Protein AF-A0A4Y2X9H5-F1 (afdb_monomer_lite)

Sequence (94 aa):
MGTASYIPAEHENELAACVKSVARWGFPFTHKEIKITVSDLVIKNKEGTNELAVHLRKYYRFKDDIIEEDWTSSFMHRHNLSAKKVSILKRSQM

Foldseek 3Di:
DQDDDLAPPVVLVVLLVVQVVVCVPVHQAALVVNQVSVLVVLVVLCPDPDPRVVSCVVRVPDPPSGDDPSNSVSSCVVSVRDHPPPPPPPPPPD

Radius of gyration: 14.91 Å; chains: 1; bounding box: 44×30×38 Å

Organism: Araneus ventricosus (NCBI:txid182803)

Structure (mmCIF, N/CA/C/O backbone):
data_AF-A0A4Y2X9H5-F1
#
_entry.id   AF-A0A4Y2X9H5-F1
#
loop_
_atom_site.group_PDB
_atom_site.id
_atom_site.type_symbol
_atom_site.label_atom_id
_atom_site.label_alt_id
_atom_site.label_comp_id
_atom_site.label_asym_id
_atom_site.label_entity_id
_atom_site.label_seq_id
_atom_site.pdbx_PDB_ins_code
_atom_site.Cartn_x
_atom_site.Cartn_y
_atom_site.Cartn_z
_atom_site.occupancy
_atom_site.B_iso_or_equiv
_atom_site.auth_seq_id
_atom_site.auth_comp_id
_atom_site.auth_asym_id
_atom_site.auth_atom_id
_atom_site.pdbx_PDB_model_num
ATOM 1 N N . MET A 1 1 ? 4.363 -18.947 7.167 1.00 39.78 1 MET A N 1
ATOM 2 C CA . MET A 1 1 ? 3.292 -18.177 7.834 1.00 39.78 1 MET A CA 1
ATOM 3 C C . MET A 1 1 ? 3.113 -16.895 7.049 1.00 39.78 1 MET A C 1
ATOM 5 O O . MET A 1 1 ? 4.035 -16.094 7.030 1.00 39.78 1 MET A O 1
ATOM 9 N N . GLY A 1 2 ? 2.016 -16.763 6.299 1.00 44.34 2 GLY A N 1
ATOM 10 C CA . GLY A 1 2 ? 1.738 -15.539 5.546 1.00 44.34 2 GLY A CA 1
ATOM 11 C C . GLY A 1 2 ? 1.534 -14.385 6.520 1.00 44.34 2 GLY A C 1
ATOM 12 O O . GLY A 1 2 ? 0.780 -14.529 7.480 1.00 44.34 2 GLY A O 1
ATOM 13 N N . THR A 1 3 ? 2.245 -13.281 6.319 1.00 52.62 3 THR A N 1
ATOM 14 C CA . THR A 1 3 ? 2.067 -12.063 7.109 1.00 52.62 3 THR A CA 1
ATOM 15 C C . THR A 1 3 ? 0.618 -11.605 6.956 1.00 52.62 3 THR A C 1
ATOM 17 O O . THR A 1 3 ? 0.158 -11.301 5.850 1.00 52.62 3 THR A O 1
ATOM 20 N N . ALA A 1 4 ? -0.132 -11.635 8.059 1.00 58.06 4 ALA A N 1
ATOM 21 C CA . ALA A 1 4 ? -1.486 -11.108 8.098 1.00 58.06 4 ALA A CA 1
ATOM 22 C C . ALA A 1 4 ? -1.437 -9.642 7.656 1.00 58.06 4 ALA A C 1
ATOM 24 O O . ALA A 1 4 ? -0.601 -8.870 8.129 1.00 58.06 4 ALA A O 1
ATOM 25 N N . SER A 1 5 ? -2.288 -9.270 6.704 1.00 62.06 5 SER A N 1
ATOM 26 C CA . SER A 1 5 ? -2.388 -7.878 6.295 1.00 62.06 5 SER A CA 1
ATOM 27 C C . SER A 1 5 ? -2.906 -7.050 7.469 1.00 62.06 5 SER A C 1
ATOM 29 O O . SER A 1 5 ? -3.895 -7.414 8.101 1.00 62.06 5 SER A O 1
ATOM 31 N N . TYR A 1 6 ? -2.235 -5.938 7.767 1.00 70.19 6 TYR A N 1
ATOM 32 C CA . TYR A 1 6 ? -2.696 -4.949 8.748 1.00 70.19 6 TYR A CA 1
ATOM 33 C C . TYR A 1 6 ? -3.873 -4.105 8.228 1.00 70.19 6 TYR A C 1
ATOM 35 O O . TYR A 1 6 ? -4.353 -3.220 8.934 1.00 70.19 6 TYR A O 1
ATOM 43 N N . ILE A 1 7 ? -4.299 -4.350 6.984 1.00 71.81 7 ILE A N 1
ATOM 44 C CA . ILE A 1 7 ? -5.372 -3.651 6.285 1.00 71.81 7 ILE A CA 1
ATOM 45 C C . ILE A 1 7 ? -6.499 -4.667 6.023 1.00 71.81 7 ILE A C 1
ATOM 47 O O . ILE A 1 7 ? -6.205 -5.794 5.615 1.00 71.81 7 ILE A O 1
ATOM 51 N N . PRO A 1 8 ? -7.782 -4.312 6.230 1.00 77.81 8 PRO A N 1
ATOM 52 C CA . PRO A 1 8 ? -8.895 -5.183 5.873 1.00 77.81 8 PRO A CA 1
ATOM 53 C C . PRO A 1 8 ? -8.861 -5.525 4.383 1.00 77.81 8 PRO A C 1
ATOM 55 O O . PRO A 1 8 ? -8.542 -4.668 3.563 1.00 77.81 8 PRO A O 1
ATOM 58 N N . ALA A 1 9 ? -9.246 -6.750 4.025 1.00 76.56 9 ALA A N 1
ATOM 59 C CA . ALA A 1 9 ? -9.113 -7.259 2.658 1.00 76.56 9 ALA A CA 1
ATOM 60 C C . ALA A 1 9 ? -9.763 -6.356 1.591 1.00 76.56 9 ALA A C 1
ATOM 62 O O . ALA A 1 9 ? -9.203 -6.179 0.514 1.00 76.56 9 ALA A O 1
ATOM 63 N N . GLU A 1 10 ? -10.918 -5.754 1.883 1.00 75.38 10 GLU A N 1
ATOM 64 C CA . GLU A 1 10 ? -11.608 -4.831 0.966 1.00 75.38 10 GLU A CA 1
ATOM 65 C C . GLU A 1 10 ? -10.766 -3.588 0.658 1.00 75.38 10 GLU A C 1
ATOM 67 O O . GLU A 1 10 ? -10.570 -3.233 -0.503 1.00 75.38 10 GLU A O 1
ATOM 72 N N . HIS A 1 11 ? -10.174 -2.998 1.692 1.00 74.62 11 HIS A N 1
ATOM 73 C CA . HIS A 1 11 ? -9.314 -1.827 1.575 1.00 74.62 11 HIS A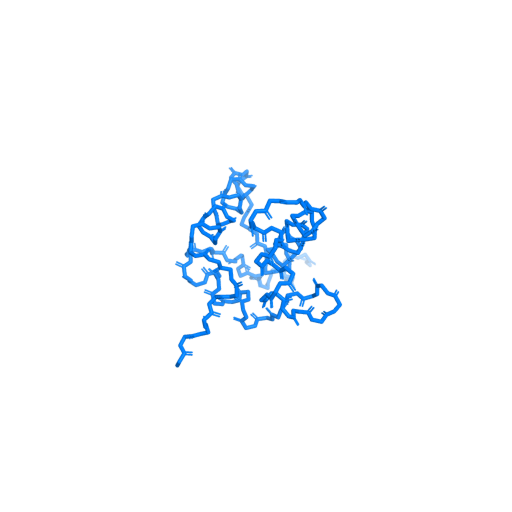 CA 1
ATOM 74 C C . HIS A 1 11 ? -7.950 -2.178 0.968 1.00 74.62 11 HIS A C 1
ATOM 76 O O . HIS A 1 11 ? -7.362 -1.377 0.247 1.00 74.62 11 HIS A O 1
ATOM 82 N N . GLU A 1 12 ? -7.445 -3.390 1.214 1.00 81.19 12 GLU A N 1
ATOM 83 C CA . GLU A 1 12 ? -6.231 -3.892 0.566 1.00 81.19 12 GLU A CA 1
ATOM 84 C C . GLU A 1 12 ? -6.452 -4.103 -0.942 1.00 81.19 12 GLU A C 1
ATOM 86 O O . GLU A 1 12 ? -5.601 -3.741 -1.755 1.00 81.19 12 GLU A O 1
ATOM 91 N N . ASN A 1 13 ? -7.623 -4.615 -1.334 1.00 81.62 13 ASN A N 1
ATOM 92 C CA . ASN A 1 13 ? -8.019 -4.753 -2.735 1.00 81.62 13 ASN A CA 1
ATOM 93 C C . ASN A 1 13 ? -8.184 -3.395 -3.426 1.00 81.62 13 ASN A C 1
ATOM 95 O O . ASN A 1 13 ? -7.722 -3.231 -4.557 1.00 81.62 13 ASN A O 1
ATOM 99 N N . GLU A 1 14 ? -8.804 -2.420 -2.759 1.00 80.75 14 GLU A N 1
ATOM 100 C CA . GLU A 1 14 ? -8.931 -1.053 -3.270 1.00 80.75 14 GLU A CA 1
ATOM 101 C C . GLU A 1 14 ? -7.558 -0.388 -3.433 1.00 80.75 14 GLU A C 1
ATOM 103 O O . GLU A 1 14 ? -7.248 0.160 -4.491 1.00 80.75 14 GLU A O 1
ATOM 108 N N . LEU A 1 15 ? -6.683 -0.525 -2.434 1.00 79.00 15 LEU A N 1
ATOM 109 C CA . LEU A 1 15 ? -5.297 -0.069 -2.502 1.00 79.00 15 LEU A CA 1
ATOM 110 C C . LEU A 1 15 ? -4.560 -0.709 -3.684 1.00 79.00 15 LEU A C 1
ATOM 112 O O . LEU A 1 15 ? -3.888 -0.018 -4.449 1.00 79.00 15 LEU A O 1
ATOM 116 N N . ALA A 1 16 ? -4.706 -2.019 -3.876 1.00 81.19 16 ALA A N 1
ATOM 117 C CA . ALA A 1 16 ? -4.119 -2.718 -5.009 1.00 81.19 16 ALA A CA 1
ATOM 118 C C . ALA A 1 16 ? -4.688 -2.230 -6.350 1.00 81.19 16 ALA A C 1
ATOM 120 O O . ALA A 1 16 ? -3.937 -2.118 -7.320 1.00 81.19 16 ALA A O 1
ATOM 121 N N . ALA A 1 17 ? -5.983 -1.914 -6.423 1.00 80.69 17 ALA A N 1
ATOM 122 C CA . ALA A 1 17 ? -6.608 -1.333 -7.608 1.00 80.69 17 ALA A CA 1
ATOM 123 C C . ALA A 1 17 ? -6.068 0.075 -7.904 1.00 80.69 17 ALA A C 1
ATOM 125 O O . ALA A 1 17 ? -5.757 0.366 -9.059 1.00 80.69 17 ALA A O 1
ATOM 126 N N . CYS A 1 18 ? -5.867 0.905 -6.876 1.00 77.31 18 CYS A N 1
ATOM 127 C CA . CYS A 1 18 ? -5.214 2.211 -6.979 1.00 77.31 18 CYS A CA 1
ATOM 128 C C . CYS A 1 18 ? -3.764 2.086 -7.461 1.00 77.31 18 CYS A C 1
ATOM 130 O O . CYS A 1 18 ? -3.362 2.745 -8.414 1.00 77.31 18 CYS A O 1
ATOM 132 N N . VAL A 1 19 ? -2.972 1.184 -6.879 1.00 75.75 19 VAL A N 1
ATOM 133 C CA . VAL A 1 19 ? -1.595 0.949 -7.343 1.00 75.75 19 VAL A CA 1
ATOM 134 C C . VAL A 1 19 ? -1.593 0.455 -8.797 1.00 75.75 19 VAL A C 1
ATOM 136 O O . VAL A 1 19 ? -0.802 0.924 -9.611 1.00 75.75 19 VAL A O 1
ATOM 139 N N . LYS A 1 20 ? -2.514 -0.434 -9.185 1.00 77.00 20 LYS A N 1
ATOM 140 C CA . LYS A 1 20 ? -2.644 -0.900 -10.578 1.00 77.00 20 LYS A CA 1
ATOM 141 C C . LYS A 1 20 ? -3.091 0.202 -11.541 1.00 77.00 20 LYS A C 1
ATOM 143 O O . LYS A 1 20 ? -2.639 0.212 -12.685 1.00 77.00 20 LYS A O 1
ATOM 148 N N . SER A 1 21 ? -3.965 1.114 -11.117 1.00 70.88 21 SER A N 1
ATOM 149 C CA . SER A 1 21 ? -4.445 2.214 -11.959 1.00 70.88 21 SER A CA 1
ATOM 150 C C . SER A 1 21 ? -3.366 3.271 -12.188 1.00 70.88 21 SER A C 1
ATOM 152 O O . SER A 1 21 ? -3.253 3.775 -13.304 1.00 70.88 21 SER A O 1
ATOM 154 N N . VAL A 1 22 ? -2.509 3.538 -11.197 1.00 65.94 22 VAL A N 1
ATOM 155 C CA . VAL A 1 22 ? -1.358 4.438 -11.373 1.00 65.94 22 VAL A CA 1
ATOM 156 C C . VAL A 1 22 ? -0.251 3.776 -12.210 1.00 65.94 22 VAL A C 1
ATOM 158 O O . VAL A 1 22 ? 0.365 4.438 -13.042 1.00 65.94 22 VAL A O 1
ATOM 161 N N . ALA A 1 23 ? -0.070 2.452 -12.112 1.00 64.88 23 ALA A N 1
ATOM 162 C CA . ALA A 1 23 ? 0.881 1.690 -12.940 1.00 64.88 23 ALA A CA 1
ATOM 163 C C . ALA A 1 23 ? 0.523 1.666 -14.444 1.00 64.88 23 ALA A C 1
ATOM 165 O O . ALA A 1 23 ? 1.315 1.236 -15.286 1.00 64.88 23 ALA A O 1
ATOM 166 N N . ARG A 1 24 ? -0.693 2.098 -14.798 1.00 56.91 24 ARG A N 1
ATOM 167 C CA . ARG A 1 24 ? -1.343 1.869 -16.096 1.00 56.91 24 ARG A CA 1
ATOM 168 C C . ARG A 1 24 ? -0.762 2.684 -17.262 1.00 56.91 24 ARG A C 1
ATOM 170 O O . ARG A 1 24 ? -1.171 2.477 -18.399 1.00 56.91 24 ARG A O 1
ATOM 177 N N . TRP A 1 25 ? 0.239 3.528 -17.018 1.00 55.38 25 TRP A N 1
ATOM 178 C CA . TRP A 1 25 ? 0.950 4.303 -18.047 1.00 55.38 25 TRP A CA 1
ATOM 179 C C . TRP A 1 25 ? 2.229 3.627 -18.576 1.00 55.38 25 TRP A C 1
ATOM 181 O O . TRP A 1 25 ? 3.151 4.294 -19.033 1.00 55.38 25 TRP A O 1
ATOM 191 N N . GLY A 1 26 ? 2.300 2.291 -18.529 1.00 55.31 26 GLY A N 1
ATOM 192 C CA . GLY A 1 26 ? 3.377 1.513 -19.162 1.00 55.31 26 GLY A CA 1
ATOM 193 C C . GLY A 1 26 ? 4.686 1.438 -18.369 1.00 55.31 26 GLY A C 1
ATOM 194 O O . GLY A 1 26 ? 5.651 0.835 -18.839 1.00 55.31 26 GLY A O 1
ATOM 195 N N . PHE A 1 27 ? 4.722 1.989 -17.153 1.00 56.47 27 PHE A N 1
ATOM 196 C CA . PHE A 1 27 ? 5.870 1.897 -16.257 1.00 56.47 27 PHE A CA 1
ATOM 197 C C . PHE A 1 27 ? 5.541 0.978 -15.074 1.00 56.47 27 PHE A C 1
ATOM 199 O O . PHE A 1 27 ? 4.710 1.331 -14.238 1.00 56.47 27 PHE A O 1
ATOM 206 N N . PRO A 1 28 ? 6.169 -0.209 -14.976 1.00 62.06 28 PRO A N 1
ATOM 207 C CA . PRO A 1 28 ? 6.042 -1.033 -13.783 1.00 62.06 28 PRO A CA 1
ATOM 208 C C . PRO A 1 28 ? 6.675 -0.293 -12.606 1.00 62.06 28 PRO A C 1
ATOM 210 O O . PRO A 1 28 ? 7.831 0.130 -12.691 1.00 62.06 28 PRO A O 1
ATOM 213 N N . PHE A 1 29 ? 5.927 -0.162 -11.513 1.00 66.81 29 PHE A N 1
ATOM 214 C CA . PHE A 1 29 ? 6.443 0.447 -10.301 1.00 66.81 29 PHE A CA 1
ATOM 215 C C . PHE A 1 29 ? 7.644 -0.329 -9.754 1.00 66.81 29 PHE A C 1
ATOM 217 O O . PHE A 1 29 ? 7.682 -1.562 -9.732 1.00 66.81 29 PHE A O 1
ATOM 224 N N . THR A 1 30 ? 8.642 0.400 -9.281 1.00 71.31 30 THR A N 1
ATOM 225 C CA . THR A 1 30 ? 9.701 -0.143 -8.438 1.00 71.31 30 THR A CA 1
ATOM 226 C C . THR A 1 30 ? 9.165 -0.419 -7.034 1.00 71.31 30 THR A C 1
ATOM 228 O O . THR A 1 30 ? 8.183 0.174 -6.587 1.00 71.31 30 THR A O 1
ATOM 231 N N . HIS A 1 31 ? 9.851 -1.290 -6.291 1.00 73.56 31 HIS A N 1
ATOM 232 C CA . HIS A 1 31 ? 9.505 -1.585 -4.897 1.00 73.56 31 HIS A CA 1
ATOM 233 C C . HIS A 1 31 ? 9.420 -0.305 -4.039 1.00 73.56 31 HIS A C 1
ATOM 235 O O . HIS A 1 31 ? 8.549 -0.175 -3.184 1.00 73.56 31 HIS A O 1
ATOM 241 N N . LYS A 1 32 ? 10.284 0.679 -4.327 1.00 75.69 32 LYS A N 1
ATOM 242 C CA . LYS A 1 32 ? 10.306 1.983 -3.657 1.00 75.69 32 LYS A CA 1
ATOM 243 C C . LYS A 1 32 ? 9.068 2.823 -3.969 1.00 75.69 32 LYS A C 1
ATOM 245 O O . LYS A 1 32 ? 8.507 3.421 -3.060 1.00 75.69 32 LYS A O 1
ATOM 250 N N . GLU A 1 33 ? 8.636 2.870 -5.224 1.00 76.38 33 GLU A N 1
ATOM 251 C CA . GLU A 1 33 ? 7.449 3.644 -5.605 1.00 76.38 33 GLU A CA 1
ATOM 252 C C . GLU A 1 33 ? 6.163 3.030 -5.048 1.00 76.38 33 GLU A C 1
ATOM 254 O O . GLU A 1 33 ? 5.266 3.769 -4.650 1.00 76.38 33 GLU A O 1
ATOM 259 N N . ILE A 1 34 ? 6.094 1.697 -4.937 1.00 77.00 34 ILE A N 1
ATOM 260 C CA . ILE A 1 34 ? 4.980 1.021 -4.255 1.00 77.00 34 ILE A CA 1
ATOM 261 C C . ILE A 1 34 ? 4.971 1.404 -2.775 1.00 77.00 34 ILE A C 1
ATOM 263 O O . ILE A 1 34 ? 3.926 1.817 -2.281 1.00 77.00 34 ILE A O 1
ATOM 267 N N . LYS A 1 35 ? 6.124 1.355 -2.088 1.00 78.81 35 LYS A N 1
ATOM 268 C CA . LYS A 1 35 ? 6.231 1.818 -0.692 1.00 78.81 35 LYS A CA 1
ATOM 269 C C . LYS A 1 35 ? 5.746 3.262 -0.538 1.00 78.81 35 LYS A C 1
ATOM 271 O O . LYS A 1 35 ? 4.899 3.513 0.306 1.00 78.81 35 LYS A O 1
ATOM 276 N N . ILE A 1 36 ? 6.223 4.184 -1.378 1.00 78.38 36 ILE A N 1
ATOM 277 C CA . ILE A 1 36 ? 5.819 5.602 -1.332 1.00 78.38 36 ILE A CA 1
ATOM 278 C C . ILE A 1 36 ? 4.310 5.750 -1.563 1.00 78.38 36 ILE A C 1
ATOM 280 O O . ILE A 1 36 ? 3.632 6.387 -0.768 1.00 78.38 36 ILE A O 1
ATOM 284 N N . THR A 1 37 ? 3.771 5.123 -2.610 1.00 77.19 37 THR A N 1
ATOM 285 C CA . THR A 1 37 ? 2.345 5.227 -2.961 1.00 77.19 37 THR A CA 1
ATOM 286 C C . THR A 1 37 ? 1.445 4.699 -1.847 1.00 77.19 37 THR A C 1
ATOM 288 O O . THR A 1 37 ? 0.435 5.319 -1.517 1.00 77.19 37 THR A O 1
ATOM 291 N N . VAL A 1 38 ? 1.803 3.554 -1.257 1.00 77.88 38 VAL A N 1
ATOM 292 C CA . VAL A 1 38 ? 1.024 2.979 -0.159 1.00 77.88 38 VAL A CA 1
ATOM 293 C C . VAL A 1 38 ? 1.163 3.829 1.107 1.00 77.88 38 VAL A C 1
ATOM 295 O O . VAL A 1 38 ? 0.150 4.080 1.756 1.00 77.88 38 VAL A O 1
ATOM 298 N N . SER A 1 39 ? 2.363 4.324 1.433 1.00 78.75 39 SER A N 1
ATOM 299 C CA . SER A 1 39 ? 2.571 5.228 2.575 1.00 78.75 39 SER A CA 1
ATOM 300 C C . SER A 1 39 ? 1.720 6.490 2.436 1.00 78.75 39 SER A C 1
ATOM 302 O O . SER A 1 39 ? 0.977 6.817 3.358 1.00 78.75 39 SER A O 1
ATOM 304 N N . ASP A 1 40 ? 1.739 7.141 1.272 1.00 78.56 40 ASP A N 1
ATOM 305 C CA . ASP A 1 40 ? 0.929 8.331 0.992 1.00 78.56 40 ASP A CA 1
ATOM 306 C C . ASP A 1 40 ? -0.571 8.061 1.156 1.00 78.56 40 ASP A C 1
ATOM 308 O O . ASP A 1 40 ? -1.292 8.873 1.739 1.00 78.56 40 ASP A O 1
ATOM 312 N N . LEU A 1 41 ? -1.057 6.919 0.659 1.00 76.38 41 LEU A N 1
ATOM 313 C CA . LEU A 1 41 ? -2.461 6.530 0.801 1.00 76.38 41 LEU A CA 1
ATOM 314 C C . LEU A 1 41 ? -2.835 6.292 2.260 1.00 76.38 41 LEU A C 1
ATOM 316 O O . LEU A 1 41 ? -3.889 6.751 2.697 1.00 76.38 41 LEU A O 1
ATOM 320 N N . VAL A 1 42 ? -1.987 5.608 3.023 1.00 76.12 42 VAL A N 1
ATOM 321 C CA . VAL A 1 42 ? -2.259 5.352 4.437 1.00 76.12 42 VAL A CA 1
ATOM 322 C C . VAL A 1 42 ? -2.222 6.644 5.248 1.00 76.12 42 VAL A C 1
ATOM 324 O O . VAL A 1 42 ? -3.123 6.853 6.055 1.00 76.12 42 VAL A O 1
ATOM 327 N N . ILE A 1 43 ? -1.244 7.525 5.024 1.00 79.00 43 ILE A N 1
ATOM 328 C CA . ILE A 1 43 ? -1.144 8.817 5.719 1.00 79.00 43 ILE A CA 1
ATOM 329 C C . ILE A 1 43 ? -2.393 9.661 5.439 1.00 79.00 43 ILE A C 1
ATOM 331 O O . ILE A 1 43 ? -3.076 10.064 6.378 1.00 79.00 43 ILE A O 1
ATOM 335 N N . LYS A 1 44 ? -2.770 9.826 4.163 1.00 79.12 44 LYS A N 1
ATOM 336 C CA . LYS A 1 44 ? -3.974 10.584 3.775 1.00 79.12 44 LYS A CA 1
ATOM 337 C C . LYS A 1 44 ? -5.255 10.010 4.379 1.00 79.12 44 LYS A C 1
ATOM 339 O O . LYS A 1 44 ? -6.136 10.759 4.788 1.00 79.12 44 LYS A O 1
ATOM 344 N N . ASN A 1 45 ? -5.376 8.684 4.451 1.00 77.19 45 ASN A N 1
ATOM 345 C CA . ASN A 1 45 ? -6.560 8.047 5.028 1.00 77.19 45 ASN A CA 1
ATOM 346 C C . ASN A 1 45 ? -6.552 8.052 6.564 1.00 77.19 45 ASN A C 1
ATOM 348 O O . ASN A 1 45 ? -7.619 8.118 7.165 1.00 77.19 45 ASN A O 1
ATOM 352 N N . LYS A 1 46 ? -5.385 8.043 7.221 1.00 74.50 46 LYS A N 1
ATOM 353 C CA . LYS A 1 46 ? -5.271 8.168 8.686 1.00 74.50 46 LYS A CA 1
ATOM 354 C C . LYS A 1 46 ? -5.801 9.503 9.201 1.00 74.50 46 LYS A C 1
ATOM 356 O O . LYS A 1 46 ? -6.293 9.547 10.330 1.00 74.50 46 LYS A O 1
ATOM 361 N N . GLU A 1 47 ? -5.700 10.570 8.415 1.00 78.00 47 GLU A N 1
ATOM 362 C CA . GLU A 1 47 ? -6.213 11.901 8.767 1.00 78.00 47 GLU A CA 1
ATOM 363 C C . GLU A 1 47 ? -7.745 11.997 8.672 1.00 78.00 47 GLU A C 1
ATOM 365 O O . GLU A 1 47 ? -8.346 12.895 9.262 1.00 78.00 47 GLU A O 1
ATOM 370 N N . GLY A 1 48 ? -8.396 11.038 8.007 1.00 78.06 48 GLY A N 1
ATOM 371 C CA . GLY A 1 48 ? -9.848 10.971 7.893 1.00 78.06 48 GLY A CA 1
ATOM 372 C C . GLY A 1 48 ? -10.571 10.581 9.188 1.00 78.06 48 GLY A C 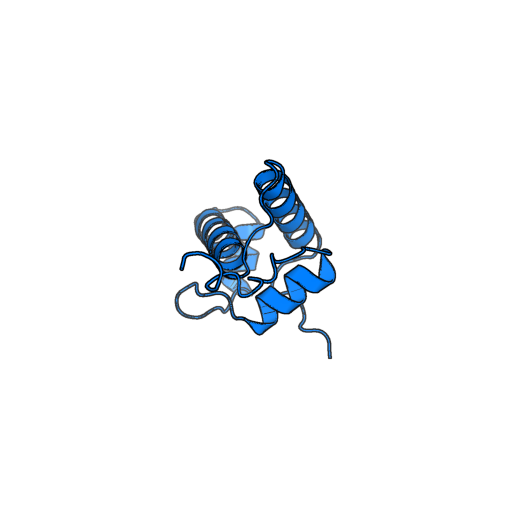1
ATOM 373 O O . GLY A 1 48 ? -9.976 10.276 10.225 1.00 78.06 48 GLY A O 1
ATOM 374 N N . THR A 1 49 ? -11.900 10.564 9.108 1.00 80.06 49 THR A N 1
ATOM 375 C CA . THR A 1 49 ? -12.810 10.137 10.189 1.00 80.06 49 THR A CA 1
ATOM 376 C C . THR A 1 49 ? -13.617 8.887 9.829 1.00 80.06 49 THR A C 1
ATOM 378 O O . THR A 1 49 ? -14.500 8.484 10.582 1.00 80.06 49 THR A O 1
ATOM 381 N N . ASN A 1 50 ? -13.326 8.269 8.681 1.00 79.56 50 ASN A N 1
ATOM 382 C CA . ASN A 1 50 ? -14.016 7.073 8.209 1.00 79.56 50 ASN A CA 1
ATOM 383 C C . ASN A 1 50 ? -13.543 5.804 8.949 1.00 79.56 50 ASN A C 1
ATOM 385 O O . ASN A 1 50 ? -12.558 5.811 9.693 1.00 79.56 50 ASN A O 1
ATOM 389 N N . GLU A 1 51 ? -14.257 4.697 8.748 1.00 77.69 51 GLU A N 1
ATOM 390 C CA . GLU A 1 51 ? -13.948 3.406 9.378 1.00 77.69 51 GLU A CA 1
ATOM 391 C C . GLU A 1 51 ? -12.524 2.926 9.054 1.00 77.69 51 GLU A C 1
ATOM 393 O O . GLU A 1 51 ? -11.826 2.407 9.930 1.00 77.69 51 GLU A O 1
ATOM 398 N N . LEU A 1 52 ? -12.049 3.200 7.835 1.00 75.00 52 LEU A N 1
ATOM 399 C CA . LEU A 1 52 ? -10.672 2.946 7.424 1.00 75.00 52 LEU A CA 1
ATOM 400 C C . LEU A 1 52 ? -9.669 3.712 8.296 1.00 75.00 52 LEU A C 1
ATOM 402 O O . LEU A 1 52 ? -8.705 3.118 8.771 1.00 75.00 52 LEU A O 1
ATOM 406 N N . ALA A 1 53 ? -9.896 4.999 8.561 1.00 78.44 53 ALA A N 1
ATOM 407 C CA . ALA A 1 53 ? -9.030 5.811 9.411 1.00 78.44 53 ALA A CA 1
ATOM 408 C C . ALA A 1 53 ? -8.946 5.247 10.836 1.00 78.44 53 ALA A C 1
ATOM 410 O O . ALA A 1 53 ? -7.855 5.139 11.401 1.00 78.44 53 ALA A O 1
ATOM 411 N N . VAL A 1 54 ? -10.081 4.833 11.412 1.00 79.38 54 VAL A N 1
ATOM 412 C CA . VAL A 1 54 ? -10.137 4.202 12.744 1.00 79.38 54 VAL A CA 1
ATOM 413 C C . VAL A 1 54 ? -9.383 2.873 12.745 1.00 79.38 54 VAL A C 1
ATOM 415 O O . VAL A 1 54 ? -8.598 2.606 13.658 1.00 79.38 54 VAL A O 1
ATOM 418 N N . HIS A 1 55 ? -9.572 2.057 11.706 1.00 80.31 55 HIS A N 1
ATOM 419 C CA . HIS A 1 55 ? -8.883 0.782 11.561 1.00 80.31 55 HIS A CA 1
ATOM 420 C C . HIS A 1 55 ? -7.369 0.973 11.417 1.00 80.31 55 HIS A C 1
ATOM 422 O O . HIS A 1 55 ? -6.597 0.342 12.138 1.00 80.31 55 HIS A O 1
ATOM 428 N N . LEU A 1 56 ? -6.933 1.893 10.553 1.00 76.75 56 LEU A N 1
ATOM 429 C CA . LEU A 1 56 ? -5.524 2.226 10.363 1.00 76.75 5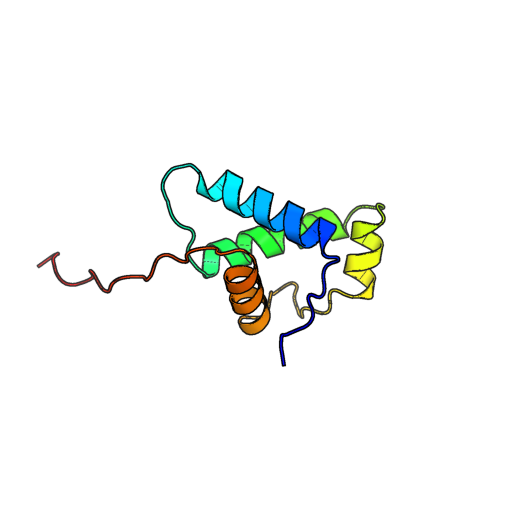6 LEU A CA 1
ATOM 430 C C . LEU A 1 56 ? -4.910 2.735 11.669 1.00 76.75 56 LEU A C 1
ATOM 432 O O . LEU A 1 56 ? -3.874 2.236 12.084 1.00 76.75 56 LEU A O 1
ATOM 436 N N . ARG A 1 57 ? -5.560 3.646 12.398 1.00 75.06 57 ARG A N 1
ATOM 437 C CA . ARG A 1 57 ? -5.048 4.114 13.701 1.00 75.06 57 ARG A CA 1
ATOM 438 C C . ARG A 1 57 ? -4.911 2.988 14.731 1.00 75.06 57 ARG A C 1
ATOM 440 O O . ARG A 1 57 ? -4.011 3.034 15.564 1.00 75.06 57 ARG A O 1
ATOM 447 N N . LYS A 1 58 ? -5.791 1.984 14.684 1.00 78.25 58 LYS A N 1
ATOM 448 C CA . LYS A 1 58 ? -5.812 0.86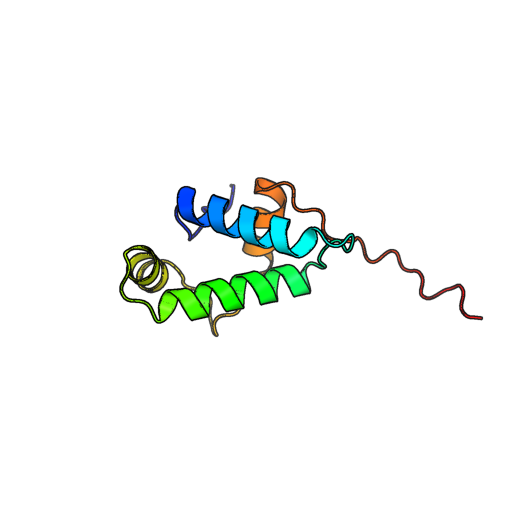6 15.638 1.00 78.25 58 LYS A CA 1
ATOM 449 C C . LYS A 1 58 ? -4.819 -0.253 15.295 1.00 78.25 58 LYS A C 1
ATOM 451 O O . LYS A 1 58 ? -4.233 -0.840 16.206 1.00 78.25 58 LYS A O 1
ATOM 456 N N . TYR A 1 59 ? -4.644 -0.566 14.010 1.00 73.69 59 TYR A N 1
ATOM 457 C CA . TYR A 1 59 ? -3.912 -1.754 13.550 1.00 73.69 59 TYR A CA 1
ATOM 458 C C . TYR A 1 59 ? -2.653 -1.448 12.734 1.00 73.69 59 TYR A C 1
ATOM 460 O O . TYR A 1 59 ? -1.741 -2.274 12.702 1.00 73.69 59 TYR A O 1
ATOM 468 N N . TYR A 1 60 ? -2.555 -0.272 12.114 1.00 73.06 60 TYR A N 1
ATOM 469 C CA . TYR A 1 60 ? -1.381 0.121 11.343 1.00 73.06 60 TYR A CA 1
ATOM 470 C C . TYR A 1 60 ? -0.264 0.574 12.292 1.00 73.06 60 TYR A C 1
ATOM 472 O O . TYR A 1 60 ? -0.268 1.694 12.801 1.00 73.06 60 TYR A O 1
ATOM 480 N N . ARG A 1 61 ? 0.692 -0.326 12.548 1.00 67.94 61 ARG A N 1
ATOM 481 C CA . ARG A 1 61 ? 1.770 -0.159 13.544 1.00 67.94 61 ARG A CA 1
ATOM 482 C C . ARG A 1 61 ? 3.127 0.233 12.963 1.00 67.94 61 ARG A C 1
ATOM 484 O O . ARG A 1 61 ? 4.125 0.178 13.678 1.00 67.94 61 ARG A O 1
ATOM 491 N N . PHE A 1 62 ? 3.187 0.597 11.687 1.00 66.81 62 PHE A N 1
ATOM 492 C CA . PHE A 1 62 ? 4.451 0.963 11.062 1.00 66.81 62 PHE A CA 1
ATOM 493 C C . PHE A 1 62 ? 5.074 2.171 11.761 1.00 66.81 62 PHE A C 1
ATOM 495 O O . PHE A 1 62 ? 4.422 3.196 11.969 1.00 66.81 62 PHE A O 1
ATOM 502 N N . LYS A 1 63 ? 6.336 2.011 12.158 1.00 62.28 63 LYS A N 1
ATOM 503 C CA . LYS A 1 63 ? 7.117 3.045 12.826 1.00 62.28 63 LYS A CA 1
ATOM 504 C C . LYS A 1 63 ? 7.483 4.123 11.803 1.00 62.28 63 LYS A C 1
ATOM 506 O O . LYS A 1 63 ? 7.837 3.794 10.674 1.00 62.28 63 LYS A O 1
ATOM 511 N N . ASP A 1 64 ? 7.354 5.390 12.189 1.00 65.69 64 ASP A N 1
ATOM 512 C CA . ASP A 1 64 ? 7.677 6.553 11.345 1.00 65.69 64 ASP A CA 1
ATOM 513 C C . ASP A 1 64 ? 6.880 6.627 10.020 1.00 65.69 64 ASP A C 1
ATOM 515 O O . ASP A 1 64 ? 7.336 7.225 9.051 1.00 65.69 64 ASP A O 1
ATOM 519 N N . ASP A 1 65 ? 5.705 5.981 9.952 1.00 65.81 65 ASP A N 1
ATOM 520 C CA . ASP A 1 65 ? 4.900 5.816 8.724 1.00 65.81 65 ASP A CA 1
ATOM 521 C C . ASP A 1 65 ? 5.650 5.120 7.562 1.00 65.81 65 ASP A C 1
ATOM 523 O O . ASP A 1 65 ? 5.228 5.149 6.398 1.00 65.81 65 ASP A O 1
ATOM 527 N N . ILE A 1 66 ? 6.738 4.412 7.893 1.00 68.19 66 ILE A N 1
ATOM 528 C CA . ILE A 1 66 ? 7.553 3.642 6.956 1.00 68.19 66 ILE A CA 1
ATOM 529 C C . ILE A 1 66 ? 7.029 2.211 6.882 1.00 68.19 66 ILE A C 1
ATOM 531 O O . ILE A 1 66 ? 7.116 1.438 7.835 1.00 68.19 66 ILE A O 1
ATOM 535 N N . ILE A 1 67 ? 6.537 1.828 5.708 1.00 74.56 67 ILE A N 1
ATOM 536 C CA . ILE A 1 67 ? 6.079 0.464 5.449 1.00 74.56 67 ILE A CA 1
ATOM 537 C C . ILE A 1 67 ? 7.270 -0.498 5.419 1.00 74.56 67 ILE A C 1
ATOM 539 O O . ILE A 1 67 ? 8.236 -0.298 4.673 1.00 74.56 67 ILE A O 1
ATOM 543 N N . GLU A 1 68 ? 7.176 -1.579 6.196 1.00 77.38 68 GLU A N 1
ATOM 544 C CA . GLU A 1 68 ? 8.193 -2.629 6.205 1.00 77.38 68 GLU A CA 1
ATOM 545 C C . GLU A 1 68 ? 8.314 -3.316 4.844 1.00 77.38 68 GLU A C 1
ATOM 547 O O . GLU A 1 68 ? 7.363 -3.480 4.067 1.00 77.38 68 GLU A O 1
ATOM 552 N N . GLU A 1 69 ? 9.531 -3.764 4.563 1.00 76.69 69 GLU A N 1
ATOM 553 C CA . GLU A 1 69 ? 9.841 -4.474 3.333 1.00 76.69 69 GLU A CA 1
ATOM 554 C C . GLU A 1 69 ? 9.096 -5.800 3.204 1.00 76.69 69 GLU A C 1
ATOM 556 O O . GLU A 1 69 ? 8.594 -6.113 2.123 1.00 76.69 69 GLU A O 1
ATOM 561 N N . ASP A 1 70 ? 8.954 -6.529 4.308 1.00 80.81 70 ASP A N 1
ATOM 562 C CA . ASP A 1 70 ? 8.277 -7.824 4.337 1.00 80.81 70 ASP A CA 1
ATOM 563 C C . ASP A 1 70 ? 6.788 -7.688 4.030 1.00 80.81 70 ASP A C 1
ATOM 565 O O . ASP A 1 70 ? 6.229 -8.467 3.247 1.00 80.81 70 ASP A O 1
ATOM 569 N N . TRP A 1 71 ? 6.140 -6.660 4.587 1.00 79.56 71 TRP A N 1
ATOM 570 C CA . TRP A 1 71 ? 4.744 -6.375 4.277 1.00 79.56 71 TRP A CA 1
ATOM 571 C C . TRP A 1 71 ? 4.578 -5.965 2.816 1.00 79.56 71 TRP A C 1
ATOM 573 O O . TRP A 1 71 ? 3.702 -6.500 2.138 1.00 79.56 71 TRP A O 1
ATOM 583 N N . THR A 1 72 ? 5.444 -5.082 2.304 1.00 78.56 72 THR A N 1
ATOM 584 C CA . THR A 1 72 ? 5.367 -4.621 0.907 1.00 78.56 72 THR A CA 1
ATOM 585 C C . THR A 1 72 ? 5.550 -5.785 -0.063 1.00 78.56 72 THR A C 1
ATOM 587 O O . THR A 1 72 ? 4.754 -5.958 -0.984 1.00 78.56 72 THR A O 1
ATOM 590 N N . SER A 1 73 ? 6.542 -6.639 0.188 1.00 79.31 73 SER A N 1
ATOM 591 C CA . SER A 1 73 ? 6.807 -7.835 -0.614 1.00 79.31 73 SER A CA 1
ATOM 592 C C . SER A 1 73 ? 5.612 -8.790 -0.601 1.00 79.31 73 SER A C 1
ATOM 594 O O . SER A 1 73 ? 5.218 -9.320 -1.640 1.00 79.31 73 SER A O 1
ATOM 596 N N . SER A 1 74 ? 4.984 -8.961 0.565 1.00 82.62 74 SER A N 1
ATOM 597 C CA . SER A 1 74 ? 3.803 -9.811 0.724 1.00 82.62 74 SER A CA 1
ATOM 598 C C . SER A 1 74 ? 2.568 -9.231 0.026 1.00 82.62 74 SER A C 1
ATOM 600 O O . SER A 1 74 ? 1.864 -9.965 -0.661 1.00 82.62 74 SER A O 1
ATOM 602 N N . PHE A 1 75 ? 2.325 -7.922 0.138 1.00 81.62 75 PHE A N 1
ATOM 603 C CA . PHE A 1 75 ? 1.260 -7.204 -0.573 1.00 81.62 75 PHE A CA 1
ATOM 604 C C . PHE A 1 75 ? 1.424 -7.333 -2.093 1.00 81.62 75 PHE A C 1
ATOM 606 O O . PHE A 1 75 ? 0.492 -7.705 -2.808 1.00 81.62 75 PHE A O 1
ATOM 613 N N . MET A 1 76 ? 2.641 -7.114 -2.593 1.00 79.50 76 MET A N 1
ATOM 614 C CA . MET A 1 76 ? 2.947 -7.271 -4.012 1.00 79.50 76 MET A CA 1
ATOM 615 C C . MET A 1 76 ? 2.717 -8.699 -4.499 1.00 79.50 76 MET A C 1
ATOM 617 O O . MET A 1 76 ? 2.134 -8.890 -5.567 1.00 79.50 76 MET A O 1
ATOM 621 N N . HIS A 1 77 ? 3.125 -9.693 -3.706 1.00 81.94 77 HIS A N 1
ATOM 622 C CA . HIS A 1 77 ? 2.903 -11.100 -4.014 1.00 81.94 77 HIS A CA 1
ATOM 623 C C . HIS A 1 77 ? 1.408 -11.452 -4.041 1.00 81.94 77 HIS A C 1
ATOM 625 O O . HIS A 1 77 ? 0.944 -12.028 -5.020 1.00 81.94 77 HIS A O 1
ATOM 631 N N . ARG A 1 78 ? 0.633 -11.043 -3.024 1.00 84.31 78 ARG A N 1
ATOM 632 C CA . ARG A 1 78 ? -0.818 -11.299 -2.942 1.00 84.31 78 ARG A CA 1
ATOM 633 C C . ARG A 1 78 ? -1.598 -10.697 -4.111 1.00 84.31 78 ARG A C 1
ATOM 635 O O . ARG A 1 78 ? -2.549 -11.307 -4.588 1.00 84.31 78 ARG A O 1
ATOM 642 N N . HIS A 1 79 ? -1.197 -9.517 -4.586 1.00 81.81 79 HIS A N 1
ATOM 643 C CA . HIS A 1 79 ? -1.927 -8.792 -5.630 1.00 81.81 79 HIS A CA 1
ATOM 644 C C . HIS A 1 79 ? -1.323 -8.909 -7.035 1.00 81.81 79 HIS A C 1
ATOM 646 O O . HIS A 1 79 ? -1.803 -8.229 -7.953 1.00 81.81 79 HIS A O 1
ATOM 652 N N . ASN A 1 80 ? -0.325 -9.781 -7.221 1.00 77.12 80 ASN A N 1
ATOM 653 C CA . ASN A 1 80 ? 0.409 -9.969 -8.476 1.00 77.12 80 ASN A CA 1
ATOM 654 C C . ASN A 1 80 ? 0.974 -8.649 -9.035 1.00 77.12 80 ASN A C 1
ATOM 656 O O . ASN A 1 80 ? 0.901 -8.377 -10.235 1.00 77.12 80 ASN A O 1
ATOM 660 N N . LEU A 1 81 ? 1.510 -7.796 -8.158 1.00 75.25 81 LEU A N 1
ATOM 661 C CA . LEU A 1 81 ? 2.176 -6.561 -8.560 1.00 75.25 81 LEU A CA 1
ATOM 662 C C . LEU A 1 81 ? 3.606 -6.890 -8.997 1.00 75.25 81 LEU A C 1
ATOM 664 O O . LEU A 1 81 ? 4.447 -7.288 -8.193 1.00 75.25 81 LEU A O 1
ATOM 668 N N . SER A 1 82 ? 3.892 -6.716 -10.286 1.00 64.38 82 SER A N 1
ATOM 669 C CA . SER A 1 82 ? 5.240 -6.897 -10.821 1.00 64.38 82 SER A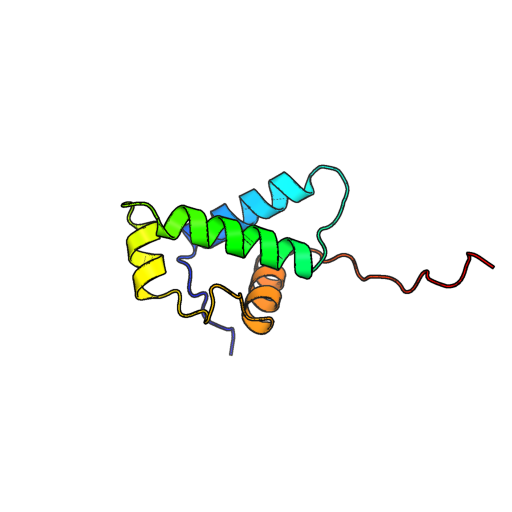 CA 1
ATOM 670 C C . SER A 1 82 ? 6.098 -5.677 -10.490 1.00 64.38 82 SER A C 1
ATOM 672 O O . SER A 1 82 ? 5.974 -4.644 -11.148 1.00 64.38 82 SER A O 1
ATOM 674 N N . ALA A 1 83 ? 7.021 -5.803 -9.531 1.00 57.47 83 ALA A N 1
ATOM 675 C CA . ALA A 1 83 ? 8.136 -4.863 -9.450 1.00 57.47 83 ALA A CA 1
ATOM 676 C C . ALA A 1 83 ? 8.953 -4.970 -10.738 1.00 57.47 83 ALA A C 1
ATOM 678 O O . ALA A 1 83 ? 9.273 -6.077 -11.183 1.00 57.47 83 ALA A O 1
ATOM 679 N N . LYS A 1 84 ? 9.364 -3.842 -11.318 1.00 54.12 84 LYS A N 1
ATOM 680 C CA . LYS A 1 84 ? 10.456 -3.874 -12.294 1.00 54.12 84 LYS A CA 1
ATOM 681 C C . LYS A 1 84 ? 11.655 -4.527 -11.593 1.00 54.12 84 LYS A C 1
ATOM 683 O O . LYS A 1 84 ? 12.176 -3.963 -10.629 1.00 54.12 84 LYS A O 1
ATOM 688 N N . LYS A 1 85 ? 12.122 -5.699 -12.049 1.00 48.47 85 LYS A N 1
ATOM 689 C CA . LYS A 1 85 ? 13.513 -6.079 -11.771 1.00 48.47 85 LYS A CA 1
ATOM 690 C C . LYS A 1 85 ? 14.325 -4.936 -12.356 1.00 48.47 85 LYS A C 1
ATOM 692 O O . LYS A 1 85 ? 14.224 -4.680 -13.555 1.00 48.47 85 LYS A O 1
ATOM 697 N N . VAL A 1 86 ? 15.078 -4.218 -11.528 1.00 44.91 86 VAL A N 1
ATOM 698 C CA . VAL A 1 86 ? 16.127 -3.337 -12.035 1.00 44.91 86 VAL A CA 1
ATOM 699 C C . VAL A 1 86 ? 17.146 -4.282 -12.659 1.00 44.91 86 VAL A C 1
ATOM 701 O O . VAL A 1 86 ? 18.088 -4.728 -12.013 1.00 44.91 86 VAL A O 1
ATOM 704 N N . SER A 1 87 ? 16.890 -4.707 -13.896 1.00 45.25 87 SER A N 1
ATOM 705 C CA . SER A 1 87 ? 17.888 -5.365 -14.710 1.00 45.25 87 SER A CA 1
ATOM 706 C C . SER A 1 87 ? 19.038 -4.382 -14.763 1.00 45.25 87 SER A C 1
ATOM 708 O O . SER A 1 87 ? 18.856 -3.229 -15.157 1.00 45.25 87 SER A O 1
ATOM 710 N N . ILE A 1 88 ? 20.175 -4.844 -1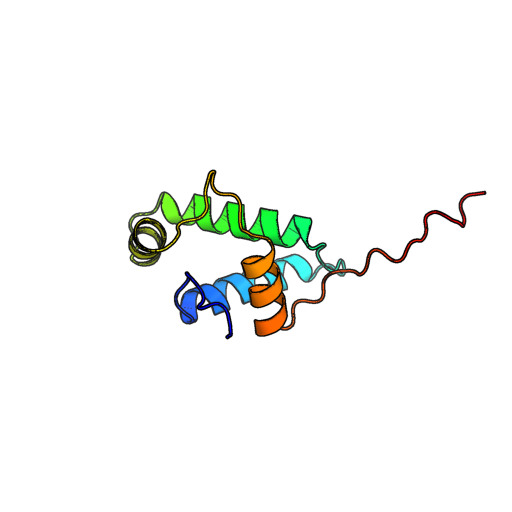4.259 1.00 49.91 88 ILE A N 1
ATOM 711 C CA . ILE A 1 88 ? 21.464 -4.174 -14.190 1.00 49.91 88 ILE A CA 1
ATOM 712 C C . ILE A 1 88 ? 21.866 -3.810 -15.625 1.00 49.91 88 ILE A C 1
ATOM 714 O O . ILE A 1 88 ? 22.648 -4.490 -16.271 1.00 49.91 88 ILE A O 1
ATOM 718 N N . LEU A 1 89 ? 21.277 -2.748 -16.157 1.00 44.47 89 LEU A N 1
ATOM 719 C CA . LEU A 1 89 ? 21.617 -2.146 -17.439 1.00 44.47 89 LEU A CA 1
ATOM 720 C C . LEU A 1 89 ? 22.292 -0.802 -17.158 1.00 44.47 89 LEU A C 1
ATOM 722 O O . LEU A 1 89 ? 22.013 0.223 -17.758 1.00 44.47 89 LEU A O 1
ATOM 726 N N . LYS A 1 90 ? 23.227 -0.843 -16.204 1.00 45.84 90 LYS A N 1
ATOM 727 C CA . LYS A 1 90 ? 24.353 0.085 -16.095 1.00 45.84 90 LYS A CA 1
ATOM 728 C C . LYS A 1 90 ? 25.586 -0.616 -16.683 1.00 45.84 90 LYS A C 1
ATOM 730 O O . LYS A 1 90 ? 26.558 -0.874 -15.984 1.00 45.84 90 LYS A O 1
ATOM 735 N N . ARG A 1 91 ? 25.512 -1.047 -17.949 1.00 48.00 91 ARG A N 1
ATOM 736 C CA . ARG A 1 91 ? 26.689 -1.581 -18.666 1.00 48.00 91 ARG A CA 1
ATOM 737 C C . ARG A 1 91 ? 26.639 -1.474 -20.194 1.00 48.00 91 ARG A C 1
ATOM 739 O O . ARG A 1 91 ? 27.309 -2.240 -20.875 1.00 48.00 91 ARG A O 1
ATOM 746 N N . SER A 1 92 ? 25.875 -0.526 -20.735 1.00 49.22 92 SER A N 1
ATOM 747 C CA . SER A 1 92 ? 25.921 -0.199 -22.175 1.00 49.22 92 SER A CA 1
ATOM 748 C C . SER A 1 92 ? 25.795 1.305 -22.441 1.00 49.22 92 SER A C 1
ATOM 750 O O . SER A 1 92 ? 25.218 1.728 -23.433 1.00 49.22 92 SER A O 1
ATOM 752 N N . GLN A 1 93 ? 26.332 2.114 -21.527 1.00 50.78 93 GLN A N 1
ATOM 753 C CA . GLN A 1 93 ? 26.807 3.464 -21.833 1.00 50.78 93 GLN A CA 1
ATOM 754 C C . GLN A 1 93 ? 28.309 3.472 -21.535 1.00 50.78 93 GLN A C 1
ATOM 756 O O . GLN A 1 93 ? 28.759 3.990 -20.516 1.00 50.78 93 GLN A O 1
ATOM 761 N N . MET A 1 94 ? 29.044 2.753 -22.375 1.00 39.50 94 MET A N 1
ATOM 762 C CA . MET A 1 94 ? 30.470 2.925 -22.628 1.00 39.50 94 MET A CA 1
ATOM 763 C C . MET A 1 94 ? 30.618 3.014 -24.137 1.00 39.50 94 MET A C 1
ATOM 765 O O . MET A 1 94 ? 29.923 2.218 -24.811 1.00 39.50 94 MET A O 1
#

Secondary structure (DSSP, 8-state):
-----SS-HHHHHHHHHHHHHHGGGS-PPPHHHHHHHHHHHHHHHHTS-SHHHHHHHHH---GGG---HHHHHHHHHHTT----------SS--

pLDDT: mean 70.12, std 11.86, range [39.5, 84.31]